Protein AF-A0A8I2Z795-F1 (afdb_monomer_lite)

pLDDT: mean 83.1, std 12.92, range [47.19, 97.38]

Organism: Verticillium longisporum (NCBI:txid100787)

Foldseek 3Di:
DDDPDPQDPVNVVVVVVVVVVCVVVVVLLCCQQPVVVVDDPPDPVVVVHPDNVVNVVVVVVVVVVVCVVVVVVVVVVVVVVVVVVVVVVVVVVVVVD

Secondary structure (DSSP, 8-state):
----PPPPHHHHHHHHHHHHHHHHHHHHHHIIIIIGGGS-TT-GGGGGS--HHHHHHHHHHHHHHHHHHHHHHHHHHHHHHHHHHHHHHHHHHTT--

Sequence (97 aa):
MSLTKAPSKLDKLVGLAMLVAASVIFTYYTIWTLLIPFVDDDHPLQSLFPARVWAIRIPVILILLASAVVGSFLGTVMIRSNKKKAAKAKAAAKKKA

Radius of gyration: 26.03 Å; chains: 1; bounding box: 66×15×67 Å

Structure (mmCIF, N/CA/C/O backbone):
data_AF-A0A8I2Z795-F1
#
_entry.id   AF-A0A8I2Z795-F1
#
loop_
_atom_site.group_PDB
_atom_site.id
_atom_site.type_symbol
_atom_site.label_atom_id
_atom_site.label_alt_id
_atom_site.label_comp_id
_atom_site.label_asym_id
_atom_site.label_entity_id
_atom_site.label_seq_id
_atom_site.pdbx_PDB_ins_code
_atom_site.Cartn_x
_atom_site.Cartn_y
_atom_site.Cartn_z
_atom_site.occupancy
_atom_site.B_iso_or_equiv
_atom_site.auth_seq_id
_atom_site.auth_comp_id
_atom_site.auth_asym_id
_atom_site.auth_atom_id
_atom_site.pdbx_PDB_model_num
ATOM 1 N N . MET A 1 1 ? 11.905 5.210 35.991 1.00 47.19 1 MET A N 1
ATOM 2 C CA . MET A 1 1 ? 13.109 5.483 35.177 1.00 47.19 1 MET A CA 1
ATOM 3 C C . MET A 1 1 ? 13.379 4.248 34.315 1.00 47.19 1 MET A C 1
ATOM 5 O O . MET A 1 1 ? 14.122 3.365 34.718 1.00 47.19 1 MET A O 1
ATOM 9 N N . SER A 1 2 ? 12.647 4.078 33.212 1.00 48.22 2 SER A N 1
ATOM 10 C CA . SER A 1 2 ? 12.733 2.873 32.372 1.00 48.22 2 SER A CA 1
ATOM 11 C C . SER A 1 2 ? 13.950 2.958 31.454 1.00 48.22 2 SER A C 1
ATOM 13 O O . SER A 1 2 ? 14.063 3.906 30.680 1.00 48.22 2 SER A O 1
ATOM 15 N N . LEU A 1 3 ? 14.843 1.969 31.547 1.00 63.00 3 LEU A N 1
ATOM 16 C CA . LEU A 1 3 ? 16.002 1.815 30.672 1.00 63.00 3 LEU A CA 1
ATOM 17 C C . LEU A 1 3 ? 15.563 1.751 29.202 1.00 63.00 3 LEU A C 1
ATOM 19 O O . LEU A 1 3 ? 15.083 0.721 28.731 1.00 63.00 3 LEU A O 1
ATOM 23 N N . THR A 1 4 ? 15.798 2.819 28.448 1.00 64.69 4 THR A N 1
ATOM 24 C CA . THR A 1 4 ? 15.912 2.745 26.990 1.00 64.69 4 THR A CA 1
ATOM 25 C C . THR A 1 4 ? 17.202 2.003 26.664 1.00 64.69 4 THR A C 1
ATOM 27 O O . THR A 1 4 ? 18.278 2.593 26.579 1.00 64.69 4 THR A O 1
ATOM 30 N N . LYS A 1 5 ? 17.103 0.675 26.550 1.00 68.31 5 LYS A N 1
ATOM 31 C CA . LYS A 1 5 ? 18.177 -0.182 26.044 1.00 68.31 5 LYS A CA 1
ATOM 32 C C . LYS A 1 5 ? 18.575 0.338 24.661 1.00 68.31 5 LYS A C 1
ATOM 34 O O . LYS A 1 5 ? 17.719 0.446 23.785 1.00 68.31 5 LYS A O 1
ATOM 39 N N . ALA A 1 6 ? 19.844 0.703 24.481 1.00 73.62 6 ALA A N 1
ATOM 40 C CA . ALA A 1 6 ? 20.332 1.158 23.184 1.00 73.62 6 ALA A CA 1
ATOM 41 C C . ALA A 1 6 ? 20.042 0.077 22.123 1.00 73.62 6 ALA A C 1
ATOM 43 O O . ALA A 1 6 ? 20.251 -1.107 22.415 1.00 73.62 6 ALA A O 1
ATOM 44 N N . PRO A 1 7 ? 19.565 0.455 20.920 1.00 72.38 7 PRO A N 1
ATOM 45 C CA . PRO A 1 7 ? 19.285 -0.508 19.866 1.00 72.38 7 PRO A CA 1
ATOM 46 C C . PRO A 1 7 ? 20.563 -1.281 19.553 1.00 72.38 7 PRO A C 1
ATOM 48 O O . PRO A 1 7 ? 21.632 -0.696 19.332 1.00 72.38 7 PRO A O 1
ATOM 51 N N . SER A 1 8 ? 20.451 -2.603 19.581 1.00 85.38 8 SER A N 1
ATOM 52 C CA . SER A 1 8 ? 21.550 -3.510 19.291 1.00 85.38 8 SER A CA 1
ATOM 53 C C . SER A 1 8 ? 22.028 -3.318 17.846 1.00 85.38 8 SER A C 1
ATOM 55 O O . SER A 1 8 ? 21.324 -2.765 16.998 1.00 85.38 8 SER A O 1
ATOM 57 N N . LYS A 1 9 ? 23.247 -3.774 17.526 1.00 85.88 9 LYS A N 1
ATOM 58 C CA . LYS A 1 9 ? 23.758 -3.724 16.140 1.00 85.88 9 LYS A CA 1
ATOM 59 C C . LYS A 1 9 ? 22.807 -4.422 15.157 1.00 85.88 9 LYS A C 1
ATOM 61 O O . LYS A 1 9 ? 22.685 -3.972 14.022 1.00 85.88 9 LYS A O 1
ATOM 66 N N . LEU A 1 10 ? 22.116 -5.468 15.615 1.00 90.19 10 LEU A N 1
ATOM 67 C CA . LEU A 1 10 ? 21.111 -6.180 14.834 1.00 90.19 10 LEU A CA 1
ATOM 68 C C . LEU A 1 10 ? 19.888 -5.298 14.550 1.00 90.19 10 LEU A C 1
ATOM 70 O O . LEU A 1 10 ? 19.475 -5.212 13.400 1.00 90.19 10 LEU A O 1
ATOM 74 N N . ASP A 1 11 ? 19.378 -4.573 15.549 1.00 91.19 11 ASP A N 1
ATOM 75 C CA . ASP A 1 11 ? 18.234 -3.662 15.373 1.00 91.19 11 ASP A CA 1
ATOM 76 C C . ASP A 1 11 ? 18.536 -2.573 14.332 1.00 91.19 11 ASP A C 1
ATOM 78 O O . ASP A 1 11 ? 17.703 -2.250 13.485 1.00 91.19 11 ASP A O 1
ATOM 82 N N . LYS A 1 12 ? 19.766 -2.041 14.344 1.00 89.81 12 LYS A N 1
ATOM 83 C CA . LYS A 1 12 ? 20.222 -1.054 13.353 1.00 89.81 12 LYS A CA 1
ATOM 84 C C . LYS A 1 12 ? 20.350 -1.648 11.950 1.00 89.81 12 LYS A C 1
ATOM 86 O O . LYS A 1 12 ? 19.984 -0.987 10.982 1.00 89.81 12 LYS A O 1
ATOM 91 N N . LEU A 1 13 ? 20.852 -2.879 11.834 1.00 95.38 13 LEU A N 1
ATOM 92 C CA . LEU A 1 13 ? 20.977 -3.571 10.551 1.00 95.38 13 LEU A CA 1
ATOM 93 C C . LEU A 1 13 ? 19.605 -3.883 9.946 1.00 95.38 13 LEU A C 1
ATOM 95 O O . LEU A 1 13 ? 19.399 -3.654 8.758 1.00 95.38 13 LEU A O 1
ATOM 99 N N . VAL A 1 14 ? 18.658 -4.350 10.763 1.00 95.31 14 VAL A N 1
ATOM 100 C CA . VAL A 1 14 ? 17.273 -4.586 10.336 1.00 95.31 14 VAL A CA 1
ATOM 101 C C . VAL A 1 14 ? 16.628 -3.277 9.894 1.00 95.31 14 VAL A C 1
ATOM 103 O O . VAL A 1 14 ? 16.046 -3.228 8.815 1.00 95.31 14 VAL A O 1
ATOM 106 N N . GLY A 1 15 ? 16.794 -2.197 10.664 1.00 94.12 15 GLY A N 1
ATOM 107 C CA . GLY A 1 15 ? 16.295 -0.875 10.280 1.00 94.12 15 GLY A CA 1
ATOM 108 C C . GLY A 1 15 ? 16.857 -0.393 8.940 1.00 94.12 15 GLY A C 1
ATOM 109 O O . GLY A 1 15 ? 16.103 0.077 8.090 1.00 94.12 15 GLY A O 1
ATOM 110 N N . LEU A 1 16 ? 18.162 -0.572 8.709 1.00 95.69 16 LEU A N 1
ATOM 111 C CA . LEU A 1 16 ? 18.793 -0.245 7.429 1.00 95.69 16 LEU A CA 1
ATOM 112 C C . LEU A 1 16 ? 18.251 -1.116 6.287 1.00 95.69 16 LEU A C 1
ATOM 114 O O . LEU A 1 16 ? 17.918 -0.590 5.229 1.00 95.69 16 LEU A O 1
ATOM 118 N N . ALA A 1 17 ? 18.121 -2.427 6.498 1.00 96.06 17 ALA A N 1
ATOM 119 C CA . ALA A 1 17 ? 17.575 -3.341 5.499 1.00 96.06 17 ALA A CA 1
ATOM 120 C C . ALA A 1 17 ? 16.129 -2.975 5.131 1.00 96.06 17 ALA A C 1
ATOM 122 O O . ALA A 1 17 ? 15.788 -2.926 3.951 1.00 96.06 17 ALA A O 1
ATOM 123 N N . MET A 1 18 ? 15.300 -2.642 6.126 1.00 96.94 18 MET A N 1
ATOM 124 C CA . MET A 1 18 ? 13.933 -2.164 5.909 1.00 96.94 18 MET A CA 1
ATOM 125 C C . MET A 1 18 ? 13.909 -0.839 5.142 1.00 96.94 18 MET A C 1
ATOM 127 O O . MET A 1 18 ? 13.079 -0.680 4.252 1.00 96.94 18 MET A O 1
ATOM 131 N N . LEU A 1 19 ? 14.824 0.091 5.433 1.00 96.94 19 LEU A N 1
ATOM 132 C CA . LEU A 1 19 ? 14.915 1.372 4.730 1.00 96.94 19 LEU A CA 1
ATOM 133 C C . LEU A 1 19 ? 15.314 1.199 3.260 1.00 96.94 19 LEU A C 1
ATOM 135 O O . LEU A 1 19 ? 14.722 1.827 2.379 1.00 96.94 19 LEU A O 1
ATOM 139 N N . VAL A 1 20 ? 16.295 0.337 2.986 1.00 97.38 20 VAL A N 1
ATOM 140 C CA . VAL A 1 20 ? 16.721 0.024 1.616 1.00 97.38 20 VAL A CA 1
ATOM 141 C C . VAL A 1 20 ? 15.587 -0.667 0.864 1.00 97.38 20 VAL A C 1
ATOM 143 O O . VAL A 1 20 ? 15.236 -0.238 -0.232 1.00 97.38 20 VAL A O 1
ATOM 146 N N . ALA A 1 21 ? 14.953 -1.674 1.470 1.00 97.1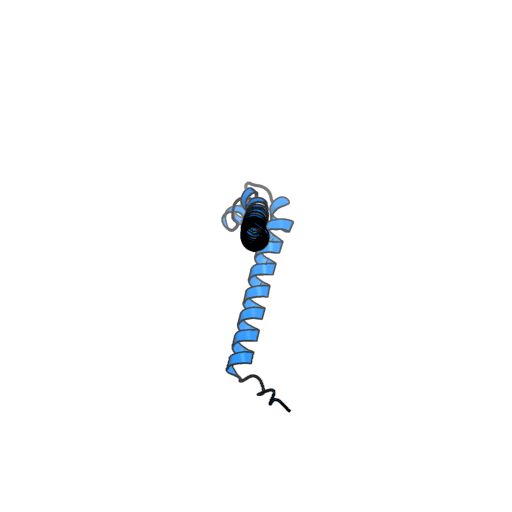9 21 ALA A N 1
ATOM 147 C CA . ALA A 1 21 ? 13.814 -2.362 0.872 1.00 97.19 21 ALA A CA 1
ATOM 148 C C . ALA A 1 21 ? 12.660 -1.393 0.568 1.00 97.19 21 ALA A C 1
ATOM 150 O O . ALA A 1 21 ? 12.135 -1.391 -0.544 1.00 97.19 21 ALA A O 1
ATOM 151 N N . ALA A 1 22 ? 12.308 -0.523 1.519 1.00 96.50 22 ALA A N 1
ATOM 152 C CA . ALA A 1 22 ? 11.280 0.495 1.329 1.00 96.50 22 ALA A CA 1
ATOM 153 C C . ALA A 1 22 ? 11.631 1.447 0.178 1.00 96.50 22 ALA A C 1
ATOM 155 O O . ALA A 1 22 ? 10.781 1.714 -0.667 1.00 96.50 22 ALA A O 1
ATOM 156 N N . SER A 1 23 ? 12.884 1.903 0.100 1.00 97.00 23 SER A N 1
ATOM 157 C CA . SER A 1 23 ? 13.363 2.779 -0.978 1.00 97.00 23 SER A CA 1
ATOM 158 C C . SER A 1 23 ? 13.250 2.120 -2.356 1.00 97.00 23 SER A C 1
ATOM 160 O O . SER A 1 23 ? 12.783 2.750 -3.307 1.00 97.00 23 SER A O 1
ATOM 162 N N . VAL A 1 24 ? 13.625 0.841 -2.470 1.00 96.69 24 VAL A N 1
ATOM 163 C CA . VAL A 1 24 ? 13.523 0.071 -3.721 1.00 96.69 24 VAL A CA 1
ATOM 164 C C . VAL A 1 24 ? 12.063 -0.096 -4.137 1.00 96.69 24 VAL A C 1
ATOM 166 O O . VAL A 1 24 ? 11.711 0.223 -5.272 1.00 96.69 24 VAL A O 1
ATOM 169 N N . ILE A 1 25 ? 11.201 -0.539 -3.216 1.00 94.81 25 ILE A N 1
ATOM 170 C CA . ILE A 1 25 ? 9.771 -0.750 -3.484 1.00 94.81 25 ILE A CA 1
ATOM 171 C C . ILE A 1 25 ? 9.100 0.569 -3.877 1.00 94.81 25 ILE A C 1
ATOM 173 O O . ILE A 1 25 ? 8.353 0.611 -4.853 1.00 94.81 25 ILE A O 1
ATOM 177 N N . PHE A 1 26 ? 9.389 1.653 -3.154 1.00 93.88 26 PHE A N 1
ATOM 178 C CA . PHE A 1 26 ? 8.857 2.981 -3.448 1.00 93.88 26 PHE A CA 1
ATOM 179 C C . PHE A 1 26 ? 9.268 3.453 -4.841 1.00 93.88 26 PHE A C 1
ATOM 181 O O . PHE A 1 26 ? 8.419 3.897 -5.611 1.00 93.88 26 PHE A O 1
ATOM 188 N N . THR A 1 27 ? 10.547 3.315 -5.192 1.00 94.44 27 THR A N 1
ATOM 189 C CA . THR A 1 27 ? 11.052 3.720 -6.510 1.00 94.44 27 THR A CA 1
ATOM 190 C C . THR A 1 27 ? 10.397 2.894 -7.616 1.00 94.44 27 THR A C 1
ATOM 192 O O . THR A 1 27 ? 9.887 3.463 -8.579 1.00 94.44 27 THR A O 1
ATOM 195 N N . TYR A 1 28 ? 10.320 1.569 -7.449 1.00 92.25 28 TYR A N 1
ATOM 196 C CA . TYR A 1 28 ? 9.656 0.676 -8.400 1.00 92.25 28 TYR A CA 1
ATOM 197 C C . TYR A 1 28 ? 8.187 1.062 -8.610 1.00 92.25 28 TYR A C 1
ATOM 199 O O . TYR A 1 28 ? 7.742 1.225 -9.745 1.00 92.25 28 TYR A O 1
ATOM 207 N N . TYR A 1 29 ? 7.445 1.280 -7.521 1.00 91.06 29 TYR A N 1
ATOM 208 C CA . TYR A 1 29 ? 6.035 1.661 -7.588 1.00 91.06 29 TYR A CA 1
ATOM 209 C C . TYR A 1 29 ? 5.843 3.065 -8.180 1.00 91.06 29 TYR A C 1
ATOM 211 O O . TYR A 1 29 ? 4.900 3.297 -8.931 1.00 91.06 29 TYR A O 1
ATOM 219 N N . THR A 1 30 ? 6.752 3.999 -7.900 1.00 90.31 30 THR A N 1
ATOM 220 C CA . THR A 1 30 ? 6.724 5.357 -8.465 1.00 90.31 30 THR A CA 1
ATOM 221 C C . THR A 1 30 ? 6.919 5.321 -9.978 1.00 90.31 30 THR A C 1
ATOM 223 O O . THR A 1 30 ? 6.125 5.906 -10.708 1.00 90.31 30 THR A O 1
ATOM 226 N N . ILE A 1 31 ? 7.918 4.581 -10.471 1.00 90.44 31 ILE A N 1
ATOM 227 C CA . ILE A 1 31 ? 8.143 4.397 -11.913 1.00 90.44 31 ILE A CA 1
ATOM 228 C C . ILE A 1 31 ? 6.922 3.730 -12.554 1.00 90.44 31 ILE A C 1
ATOM 230 O O . ILE A 1 31 ? 6.418 4.193 -13.577 1.00 90.44 31 ILE A O 1
ATOM 234 N N . TRP A 1 32 ? 6.413 2.672 -11.926 1.00 88.38 32 TRP A N 1
ATOM 235 C CA . TRP A 1 32 ? 5.284 1.912 -12.442 1.00 88.38 32 TRP A CA 1
ATOM 236 C C . TRP A 1 32 ? 3.990 2.734 -12.540 1.00 88.38 32 TRP A C 1
ATOM 238 O O . TRP A 1 32 ? 3.258 2.625 -13.522 1.00 88.38 32 TRP A O 1
ATOM 248 N N . THR A 1 33 ? 3.704 3.576 -11.546 1.00 87.06 33 THR A N 1
ATOM 249 C CA . THR A 1 33 ? 2.454 4.349 -11.492 1.00 87.06 33 THR A CA 1
ATOM 250 C C . THR A 1 33 ? 2.531 5.706 -12.178 1.00 87.06 33 THR A C 1
ATOM 252 O O . THR A 1 33 ? 1.528 6.133 -12.745 1.00 87.06 33 THR A O 1
ATOM 255 N N . LEU A 1 34 ? 3.691 6.372 -12.153 1.00 87.75 34 LEU A N 1
ATOM 256 C CA . LEU A 1 34 ? 3.846 7.725 -12.688 1.00 87.75 34 LEU A CA 1
ATOM 257 C C . LEU A 1 34 ? 4.569 7.775 -14.033 1.00 87.75 34 LEU A C 1
ATOM 259 O O . LEU A 1 34 ? 4.218 8.622 -14.838 1.00 87.75 34 LEU A O 1
ATOM 263 N N . LEU A 1 35 ? 5.559 6.915 -14.300 1.00 85.38 35 LEU A N 1
ATOM 264 C CA . LEU A 1 35 ? 6.366 7.014 -15.530 1.00 85.38 35 LEU A CA 1
ATOM 265 C C . LEU A 1 35 ? 5.859 6.107 -16.656 1.00 85.38 35 LEU A C 1
ATOM 267 O O . LEU A 1 35 ? 5.698 6.562 -17.784 1.00 85.38 35 LEU A O 1
ATOM 271 N N . ILE A 1 36 ? 5.542 4.844 -16.355 1.00 85.69 36 ILE A N 1
ATOM 272 C CA . ILE A 1 36 ? 5.013 3.877 -17.331 1.00 85.69 36 ILE A CA 1
ATOM 273 C C . ILE A 1 36 ? 3.721 4.306 -18.064 1.00 85.69 36 ILE A C 1
ATOM 275 O O . ILE A 1 36 ? 3.573 3.889 -19.212 1.00 85.69 36 ILE A O 1
ATOM 279 N N . PRO A 1 37 ? 2.773 5.117 -17.530 1.00 82.50 37 PRO A N 1
ATOM 280 C CA . PRO A 1 37 ? 1.670 5.682 -18.336 1.00 82.50 37 PRO A CA 1
ATOM 281 C C . PRO A 1 37 ? 2.086 6.539 -19.530 1.00 82.50 37 PRO A C 1
ATOM 283 O O . PRO A 1 37 ? 1.270 6.713 -20.427 1.00 82.50 37 PRO A O 1
ATOM 286 N N . PHE A 1 38 ? 3.318 7.044 -19.562 1.00 83.44 38 PHE A N 1
ATOM 287 C CA . PHE A 1 38 ? 3.816 7.882 -20.653 1.00 83.44 38 PHE A CA 1
ATOM 288 C C . PHE A 1 38 ? 4.703 7.124 -21.651 1.00 83.44 38 PHE A C 1
ATOM 290 O O . PHE A 1 38 ? 5.214 7.732 -22.586 1.00 83.44 38 PHE A O 1
ATOM 297 N N . VAL A 1 39 ? 4.914 5.820 -21.445 1.00 82.00 39 VAL A N 1
ATOM 298 C CA . VAL A 1 39 ? 5.687 4.954 -22.345 1.00 82.00 39 VAL A CA 1
ATOM 299 C C . VAL A 1 39 ? 4.723 4.182 -23.238 1.00 82.00 39 VAL A C 1
ATOM 301 O O . VAL A 1 39 ? 3.732 3.644 -22.741 1.00 82.00 39 VAL A O 1
ATOM 304 N N . ASP A 1 40 ? 5.042 4.093 -24.528 1.00 82.25 40 ASP A N 1
ATOM 305 C CA . ASP A 1 40 ? 4.231 3.377 -25.513 1.00 82.25 40 ASP A CA 1
ATOM 306 C C . ASP A 1 40 ? 4.002 1.909 -25.129 1.00 82.25 40 ASP A C 1
ATOM 308 O O . ASP A 1 40 ? 4.852 1.249 -24.517 1.00 82.25 40 ASP A O 1
ATOM 312 N N . ASP A 1 41 ? 2.830 1.393 -25.499 1.00 75.25 41 ASP A N 1
ATOM 313 C CA . ASP A 1 41 ? 2.393 0.030 -25.178 1.00 75.25 41 ASP A CA 1
ATOM 314 C C . ASP A 1 41 ? 3.217 -1.060 -25.882 1.00 75.25 41 ASP A C 1
ATOM 316 O O . ASP A 1 41 ? 3.360 -2.158 -25.347 1.00 75.25 41 ASP A O 1
ATOM 320 N N . ASP A 1 42 ? 3.874 -0.727 -26.995 1.00 78.75 42 ASP A N 1
ATOM 321 C CA . ASP A 1 42 ? 4.718 -1.652 -27.760 1.00 78.75 42 ASP A CA 1
ATOM 322 C C . ASP A 1 42 ? 6.167 -1.749 -27.241 1.00 78.75 42 ASP A C 1
ATOM 324 O O . ASP A 1 42 ? 6.979 -2.515 -27.768 1.00 78.75 42 ASP A O 1
ATOM 328 N N . HIS A 1 43 ? 6.535 -0.990 -26.199 1.00 78.25 43 HIS A N 1
ATOM 329 C CA . HIS A 1 43 ? 7.905 -1.005 -25.691 1.00 78.25 43 HIS A CA 1
ATOM 330 C C . HIS A 1 43 ? 8.171 -2.274 -24.857 1.00 78.25 43 HIS A C 1
ATOM 332 O O . HIS A 1 43 ? 7.458 -2.529 -23.882 1.00 78.25 43 HIS A O 1
ATOM 338 N N . PRO A 1 44 ? 9.279 -3.013 -25.080 1.00 79.56 44 PRO A N 1
ATOM 339 C CA . PRO A 1 44 ? 9.617 -4.217 -24.305 1.00 79.56 44 PRO A CA 1
ATOM 340 C C . PRO A 1 44 ? 9.780 -3.974 -22.795 1.00 79.56 44 PRO A C 1
ATOM 342 O O . PRO A 1 44 ? 9.748 -4.918 -22.009 1.00 79.56 44 PRO A O 1
ATOM 345 N N . LEU A 1 45 ? 9.908 -2.712 -22.368 1.00 78.81 45 LEU A N 1
ATOM 346 C CA . LEU A 1 45 ? 10.004 -2.338 -20.958 1.00 78.81 45 LEU A CA 1
ATOM 347 C C . LEU A 1 45 ? 8.677 -2.563 -20.232 1.00 78.81 45 LEU A C 1
ATOM 349 O O . LEU A 1 45 ? 8.706 -2.857 -19.042 1.00 78.81 45 LEU A O 1
ATOM 353 N N . GLN A 1 46 ? 7.536 -2.509 -20.931 1.00 79.81 46 GLN A N 1
ATOM 354 C CA . GLN A 1 46 ? 6.230 -2.796 -20.335 1.00 79.81 46 GLN A CA 1
ATOM 355 C C . GLN A 1 46 ? 6.126 -4.237 -19.819 1.00 79.81 46 GLN A C 1
ATOM 357 O O . GLN A 1 46 ? 5.403 -4.476 -18.861 1.00 79.81 46 GLN A O 1
ATOM 362 N N . SER A 1 47 ? 6.897 -5.185 -20.366 1.00 79.69 47 SER A N 1
ATOM 363 C CA . SER A 1 47 ? 6.914 -6.576 -19.882 1.00 79.69 47 SER A CA 1
ATOM 364 C C . SER A 1 47 ? 7.515 -6.741 -18.477 1.00 79.69 47 SER A C 1
ATOM 366 O O . SER A 1 47 ? 7.220 -7.718 -17.790 1.00 79.69 47 SER A O 1
ATOM 368 N N . LEU A 1 48 ? 8.332 -5.778 -18.028 1.00 83.50 48 LEU A N 1
ATOM 369 C CA . LEU A 1 48 ? 8.943 -5.762 -16.692 1.00 83.50 48 LEU A CA 1
ATOM 370 C C . LEU A 1 48 ? 8.002 -5.202 -15.614 1.00 83.50 48 LEU A C 1
ATOM 372 O O . LEU A 1 48 ? 8.305 -5.286 -14.418 1.00 83.50 48 LEU A O 1
ATOM 376 N 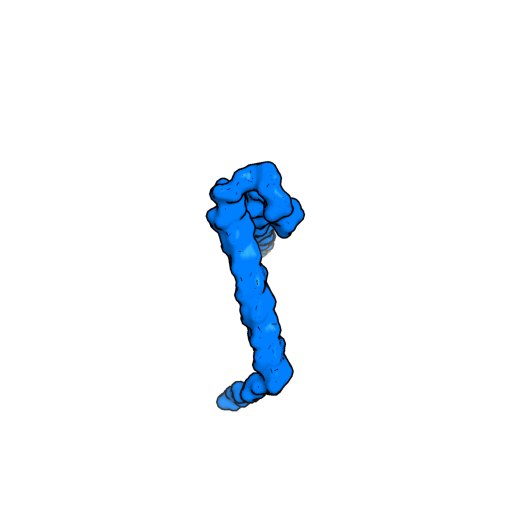N . PHE A 1 49 ? 6.874 -4.620 -16.025 1.00 81.81 49 PHE A N 1
ATOM 377 C CA . PHE A 1 49 ? 5.896 -4.004 -15.142 1.00 81.81 49 PHE A CA 1
ATOM 378 C C . PHE A 1 49 ? 4.539 -4.703 -15.271 1.00 81.81 49 PHE A C 1
ATOM 380 O O . PHE A 1 49 ? 4.122 -5.067 -16.369 1.00 81.81 49 PHE A O 1
ATOM 387 N N . PRO A 1 50 ? 3.791 -4.887 -14.171 1.00 82.75 50 PRO A N 1
ATOM 388 C CA . PRO A 1 50 ? 2.434 -5.398 -14.277 1.00 82.75 50 PRO A CA 1
ATOM 389 C C . PRO A 1 50 ? 1.546 -4.440 -15.085 1.00 82.75 50 PRO A C 1
ATOM 391 O O . PRO A 1 50 ? 1.782 -3.230 -15.130 1.00 82.75 50 PRO A O 1
ATOM 394 N N . ALA A 1 51 ? 0.474 -4.965 -15.681 1.00 83.75 51 ALA A N 1
ATOM 395 C CA . ALA A 1 51 ? -0.452 -4.151 -16.464 1.00 83.75 51 ALA A CA 1
ATOM 396 C C . ALA A 1 51 ? -0.984 -2.953 -15.656 1.00 83.75 51 ALA A C 1
ATOM 398 O O . ALA A 1 51 ? -1.325 -3.081 -14.476 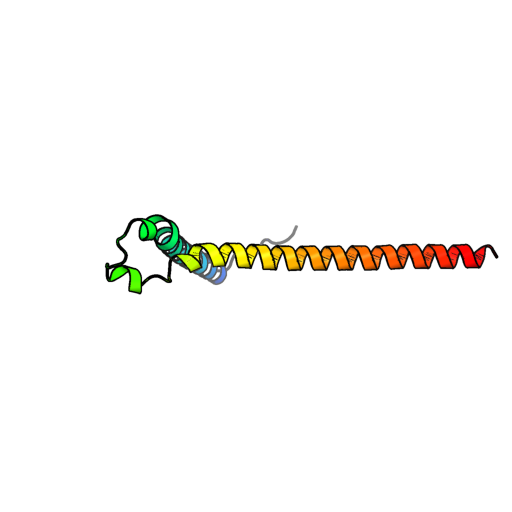1.00 83.75 51 ALA A O 1
ATOM 399 N N . ARG A 1 52 ? -1.129 -1.806 -16.325 1.00 78.88 52 ARG A N 1
ATOM 400 C CA . ARG A 1 52 ? -1.526 -0.503 -15.755 1.00 78.88 52 ARG A CA 1
ATOM 401 C C . ARG A 1 52 ? -2.765 -0.567 -14.852 1.00 78.88 52 ARG A C 1
ATOM 403 O O . ARG A 1 52 ? -2.855 0.126 -13.845 1.00 78.88 52 ARG A O 1
ATOM 410 N N . VAL A 1 53 ? -3.703 -1.459 -15.166 1.00 82.88 53 VAL A N 1
ATOM 411 C CA . VAL A 1 53 ? -4.932 -1.697 -14.391 1.00 82.88 53 VAL A CA 1
ATOM 412 C C . VAL A 1 53 ? -4.640 -2.090 -12.931 1.00 82.88 53 VAL A C 1
ATOM 414 O O . VAL A 1 53 ? -5.395 -1.731 -12.025 1.00 82.88 53 VAL A O 1
ATOM 417 N N . TRP A 1 54 ? -3.539 -2.798 -12.672 1.00 86.56 54 TRP A N 1
ATOM 418 C CA . TRP A 1 54 ? -3.166 -3.228 -11.324 1.00 86.56 54 TRP A CA 1
ATOM 419 C C . TRP A 1 54 ? -2.708 -2.078 -10.426 1.00 86.56 54 TRP A C 1
ATOM 421 O O . TRP A 1 54 ? -2.981 -2.127 -9.226 1.00 86.56 54 TRP A O 1
ATOM 431 N N . ALA A 1 55 ? -2.126 -1.016 -10.993 1.00 85.12 55 ALA A N 1
ATOM 432 C CA . ALA A 1 55 ? -1.736 0.180 -10.244 1.00 85.12 55 ALA A CA 1
ATOM 433 C C . ALA A 1 55 ? -2.932 0.841 -9.534 1.00 85.12 55 ALA A C 1
ATOM 435 O O . ALA A 1 55 ? -2.785 1.393 -8.446 1.00 85.12 55 ALA A O 1
ATOM 436 N N . ILE A 1 56 ? -4.126 0.746 -10.130 1.00 86.56 56 ILE A N 1
ATOM 437 C CA . ILE A 1 56 ? -5.376 1.287 -9.579 1.00 86.56 56 ILE A CA 1
ATOM 438 C C . ILE A 1 56 ? -6.059 0.264 -8.662 1.00 86.56 56 ILE A C 1
ATOM 440 O O . ILE A 1 56 ? -6.570 0.615 -7.599 1.00 86.56 56 ILE A O 1
ATOM 444 N N . ARG A 1 57 ? -6.062 -1.021 -9.043 1.00 89.06 57 ARG A N 1
ATOM 445 C CA . ARG A 1 57 ? -6.738 -2.075 -8.266 1.00 89.06 57 ARG A CA 1
ATOM 446 C C . ARG A 1 57 ? -6.125 -2.285 -6.884 1.00 89.06 57 ARG A C 1
ATOM 448 O O . ARG A 1 57 ? -6.878 -2.514 -5.942 1.00 89.06 57 ARG A O 1
ATOM 455 N N . ILE A 1 58 ? -4.799 -2.197 -6.748 1.00 90.38 58 ILE A N 1
ATOM 456 C CA . ILE A 1 58 ? -4.116 -2.420 -5.464 1.00 90.38 58 ILE A CA 1
ATOM 457 C C . ILE A 1 58 ? -4.618 -1.438 -4.382 1.00 90.38 58 ILE A C 1
ATOM 459 O O . ILE A 1 58 ? -5.130 -1.915 -3.365 1.00 90.38 58 ILE A O 1
ATOM 463 N N . PRO A 1 59 ? -4.575 -0.101 -4.579 1.00 88.31 59 PRO A N 1
ATOM 464 C CA . PRO A 1 59 ? -5.134 0.853 -3.620 1.00 88.31 59 PRO A CA 1
ATOM 465 C C . PRO A 1 59 ? -6.617 0.621 -3.310 1.00 88.31 59 PRO A C 1
ATOM 467 O O . PRO A 1 59 ? -7.020 0.678 -2.149 1.00 88.31 59 PRO A O 1
ATOM 470 N N . VAL A 1 60 ? -7.431 0.320 -4.326 1.00 93.69 60 VAL A N 1
ATOM 471 C CA . VAL A 1 60 ? -8.877 0.103 -4.150 1.00 93.69 60 VAL A CA 1
ATOM 472 C C . VAL A 1 60 ? -9.150 -1.113 -3.266 1.00 93.69 60 VAL A C 1
ATOM 474 O O . VAL A 1 60 ? -9.934 -1.019 -2.324 1.00 93.69 60 VAL A O 1
ATOM 477 N N . ILE A 1 61 ? -8.478 -2.240 -3.518 1.00 93.94 61 ILE A N 1
ATOM 478 C CA . ILE A 1 61 ? -8.623 -3.456 -2.706 1.00 93.94 61 ILE A CA 1
ATOM 479 C C . ILE A 1 61 ? -8.187 -3.190 -1.262 1.00 93.94 61 ILE A C 1
ATOM 481 O O . ILE A 1 61 ? -8.886 -3.598 -0.337 1.00 93.94 61 ILE A O 1
ATOM 485 N N . LEU A 1 62 ? -7.082 -2.469 -1.051 1.00 93.88 62 LEU A N 1
ATOM 486 C CA . LEU A 1 62 ? -6.614 -2.115 0.293 1.00 93.88 62 LEU A CA 1
ATOM 487 C C . LEU A 1 62 ? -7.644 -1.277 1.060 1.00 93.88 62 LEU A C 1
ATOM 489 O O . LEU A 1 62 ? -7.923 -1.571 2.221 1.00 93.88 62 LEU A O 1
ATOM 493 N N . ILE A 1 63 ? -8.247 -0.276 0.414 1.00 94.94 63 ILE A N 1
ATOM 494 C CA . ILE A 1 63 ? -9.286 0.569 1.024 1.00 94.94 63 ILE A CA 1
ATOM 495 C C . ILE A 1 63 ? -10.547 -0.245 1.324 1.00 94.94 63 ILE A C 1
ATOM 497 O O . ILE A 1 63 ? -11.124 -0.115 2.405 1.00 94.94 63 ILE A O 1
ATOM 501 N N . LEU A 1 64 ? -10.979 -1.106 0.401 1.00 97.06 64 LEU A N 1
ATOM 502 C CA . LEU A 1 64 ? -12.142 -1.970 0.607 1.00 97.06 64 LEU A CA 1
ATOM 503 C C . LEU A 1 64 ? -11.920 -2.951 1.760 1.00 97.06 64 LEU A C 1
ATOM 505 O O . LEU A 1 64 ? -12.790 -3.098 2.612 1.00 97.06 64 LEU A O 1
ATOM 509 N N . LEU A 1 65 ? -10.744 -3.571 1.845 1.00 96.69 65 LEU A N 1
ATOM 510 C CA . LEU A 1 65 ? -10.404 -4.460 2.955 1.00 96.69 65 LEU A CA 1
ATOM 511 C C . LEU A 1 65 ? -10.331 -3.698 4.280 1.00 96.69 65 LEU A C 1
ATOM 513 O O . LEU A 1 65 ? -10.933 -4.125 5.263 1.00 96.69 65 LEU A O 1
ATOM 517 N N . ALA A 1 66 ? -9.648 -2.552 4.312 1.00 95.06 66 ALA A N 1
ATOM 518 C CA . ALA A 1 66 ? -9.543 -1.734 5.517 1.00 95.06 66 ALA A CA 1
ATOM 519 C C . ALA A 1 66 ? -10.922 -1.258 5.998 1.00 95.06 66 ALA A C 1
ATOM 521 O O . ALA A 1 66 ? -11.251 -1.393 7.177 1.00 95.06 66 ALA A O 1
ATOM 522 N N . SER A 1 67 ? -11.761 -0.758 5.088 1.00 96.06 67 SER A N 1
ATOM 523 C CA . SER A 1 67 ? -13.124 -0.325 5.411 1.00 96.06 67 SER A CA 1
ATOM 524 C C . SER A 1 67 ? -14.017 -1.486 5.843 1.00 96.06 67 SER A C 1
ATOM 526 O O . SER A 1 67 ? -14.772 -1.329 6.800 1.00 96.06 67 SER A O 1
ATOM 528 N N . ALA A 1 68 ? -13.892 -2.667 5.232 1.00 95.75 68 ALA A N 1
ATOM 529 C CA . ALA A 1 68 ? -14.610 -3.863 5.665 1.00 95.75 68 ALA A CA 1
ATOM 530 C C . ALA A 1 68 ? -14.208 -4.285 7.085 1.00 95.75 68 ALA A C 1
ATOM 532 O O . ALA A 1 68 ? -15.077 -4.597 7.902 1.00 95.75 68 ALA A O 1
ATOM 533 N N . VAL A 1 69 ? -12.912 -4.247 7.412 1.00 96.25 69 VAL A N 1
ATOM 534 C CA . VAL A 1 69 ? -12.404 -4.555 8.757 1.00 96.25 69 VAL A CA 1
ATOM 535 C C . VAL A 1 69 ? -12.925 -3.546 9.780 1.00 96.25 69 VAL A C 1
ATOM 537 O O . VAL A 1 69 ? -13.492 -3.942 10.800 1.00 96.25 69 VAL A O 1
ATOM 540 N N . VAL A 1 70 ? -12.795 -2.246 9.500 1.00 95.88 70 VAL A N 1
ATOM 541 C CA . VAL A 1 70 ? -13.265 -1.176 10.394 1.00 95.88 70 VAL A CA 1
ATOM 542 C C . VAL A 1 70 ? -14.784 -1.236 10.567 1.00 95.88 70 VAL A C 1
ATOM 544 O O . VAL A 1 70 ? -15.275 -1.209 11.695 1.00 95.88 70 VAL A O 1
ATOM 547 N N . GLY A 1 71 ? -15.534 -1.381 9.474 1.00 94.94 71 GLY A N 1
ATOM 548 C CA . GLY A 1 71 ? -16.992 -1.489 9.487 1.00 94.94 71 GLY A CA 1
ATOM 549 C C . GLY A 1 71 ? -17.477 -2.704 10.277 1.00 94.94 71 GLY A C 1
ATOM 550 O O . GLY A 1 71 ? -18.358 -2.577 11.127 1.00 94.94 71 GLY A O 1
ATOM 551 N N . SER A 1 72 ? -16.848 -3.866 10.077 1.00 95.38 72 SER A N 1
ATOM 552 C CA . SER A 1 72 ? -17.169 -5.091 10.823 1.00 95.38 72 SER A CA 1
ATOM 553 C C . SER A 1 72 ? -16.863 -4.949 12.313 1.00 95.38 72 SER A C 1
ATOM 555 O O . SER A 1 72 ? -17.658 -5.366 13.162 1.00 95.38 72 SER A O 1
ATOM 557 N N . PHE A 1 73 ? -15.735 -4.325 12.654 1.00 94.06 73 PHE A N 1
ATOM 558 C CA . PHE A 1 73 ? -15.355 -4.068 14.039 1.00 94.06 73 PHE A CA 1
ATOM 559 C C . PHE A 1 73 ? -16.354 -3.135 14.734 1.00 94.06 73 PHE A C 1
ATOM 561 O O . PHE A 1 73 ? -16.886 -3.479 15.794 1.00 94.06 73 PHE A O 1
ATOM 568 N N . LEU A 1 74 ? -16.676 -1.997 14.112 1.00 93.31 74 LEU A N 1
ATOM 569 C CA . LEU A 1 74 ? -17.660 -1.048 14.633 1.00 93.31 74 LEU A CA 1
ATOM 570 C C . LEU A 1 74 ? -19.041 -1.692 14.777 1.00 93.31 74 LEU A C 1
ATOM 572 O O . LEU A 1 74 ? -19.649 -1.590 15.843 1.00 93.31 74 LEU A O 1
ATOM 576 N N . GLY A 1 75 ? -19.500 -2.430 13.763 1.00 92.75 75 GLY A N 1
ATOM 577 C CA . GLY A 1 75 ? -20.756 -3.177 13.820 1.00 92.75 75 GLY A CA 1
ATOM 578 C C . GLY A 1 75 ? -20.792 -4.148 15.002 1.00 92.75 75 GLY A C 1
ATOM 579 O O . GLY A 1 75 ? -21.736 -4.140 15.795 1.00 92.75 75 GLY A O 1
ATOM 580 N N . THR A 1 76 ? -19.721 -4.919 15.202 1.00 91.31 76 THR A N 1
ATOM 581 C CA . THR A 1 76 ? -19.603 -5.866 16.323 1.00 91.31 76 THR A CA 1
ATOM 582 C C . THR A 1 76 ? -19.663 -5.158 17.681 1.00 91.31 76 THR A C 1
ATOM 584 O O . THR A 1 76 ? -20.373 -5.605 18.590 1.00 91.31 76 THR A O 1
ATOM 587 N N . VAL A 1 77 ? -18.957 -4.034 17.839 1.00 90.69 77 VAL A N 1
ATOM 588 C CA . VAL A 1 77 ? -18.933 -3.251 19.087 1.00 90.69 77 VAL A CA 1
ATOM 589 C C . VAL A 1 77 ? -20.291 -2.598 19.368 1.00 90.69 77 VAL A C 1
ATOM 591 O O . VAL A 1 77 ? -20.764 -2.625 20.511 1.00 90.69 77 VAL A O 1
ATOM 594 N N . MET A 1 78 ? -20.967 -2.068 18.347 1.00 89.44 78 MET A N 1
ATOM 595 C CA . MET A 1 78 ? -22.308 -1.490 18.478 1.00 89.44 78 MET A CA 1
ATOM 596 C C . MET A 1 78 ? -23.342 -2.551 18.863 1.00 89.44 78 MET A C 1
ATOM 598 O O . MET A 1 78 ? -24.098 -2.357 19.816 1.00 89.44 78 MET A O 1
ATOM 602 N N . ILE A 1 79 ? -23.327 -3.716 18.210 1.00 87.12 79 ILE A N 1
ATOM 603 C CA . ILE A 1 79 ? -24.223 -4.829 18.549 1.00 87.12 79 ILE A CA 1
ATOM 604 C C . ILE A 1 79 ? -23.979 -5.286 19.992 1.00 87.12 79 ILE A C 1
ATOM 606 O O . ILE A 1 79 ? -24.920 -5.427 20.776 1.00 87.12 79 ILE A O 1
ATOM 610 N N . ARG A 1 80 ? -22.718 -5.492 20.388 1.00 78.00 80 ARG A N 1
ATOM 611 C CA . ARG A 1 80 ? -22.379 -5.995 21.728 1.00 78.00 80 ARG A CA 1
ATOM 612 C C . ARG A 1 80 ? -22.710 -4.986 22.830 1.00 78.00 80 ARG A C 1
ATOM 614 O O . ARG A 1 80 ? -23.226 -5.381 23.878 1.00 78.00 80 ARG A O 1
ATOM 621 N N . SER A 1 81 ? -22.462 -3.697 22.601 1.00 73.38 81 SER A N 1
ATOM 622 C CA . SER A 1 81 ? -22.804 -2.632 23.553 1.00 73.38 81 SER A CA 1
ATOM 623 C C . SER A 1 81 ? -24.319 -2.441 23.686 1.00 73.38 81 SER A C 1
ATOM 625 O O . SER A 1 81 ? -24.816 -2.313 24.810 1.00 73.38 81 SER A O 1
ATOM 627 N N . ASN A 1 82 ? -25.072 -2.531 22.584 1.00 72.00 82 ASN A N 1
ATOM 628 C CA . ASN A 1 82 ? -26.529 -2.426 22.614 1.00 72.00 82 ASN A CA 1
ATOM 629 C C . ASN A 1 82 ? -27.187 -3.645 23.285 1.00 72.00 82 ASN A C 1
ATOM 631 O O . ASN A 1 82 ? -28.068 -3.480 24.127 1.00 72.00 82 ASN A O 1
ATOM 635 N N . LYS A 1 83 ? -26.696 -4.870 23.030 1.00 71.00 83 LYS A N 1
ATOM 636 C CA . LYS A 1 83 ? -27.156 -6.083 23.741 1.00 71.00 83 LYS A CA 1
ATOM 637 C C . LYS A 1 83 ? -26.938 -5.976 25.253 1.00 71.00 83 LYS A C 1
ATOM 639 O O . LYS A 1 83 ? -27.807 -6.378 26.024 1.00 71.00 83 LYS A O 1
ATOM 644 N N . LYS A 1 84 ? -25.817 -5.392 25.693 1.00 63.47 84 LYS A N 1
ATOM 645 C CA . LYS A 1 84 ? -25.518 -5.187 27.122 1.00 63.47 84 LYS A CA 1
ATOM 646 C C . LYS A 1 84 ? -26.457 -4.156 27.765 1.00 63.47 84 LYS A C 1
ATOM 648 O O . LYS A 1 84 ? -26.918 -4.375 28.885 1.00 63.47 84 LYS A O 1
ATOM 653 N N . LYS A 1 85 ? -26.780 -3.065 27.057 1.00 64.25 85 LYS A N 1
ATOM 654 C CA . LYS A 1 85 ? -27.765 -2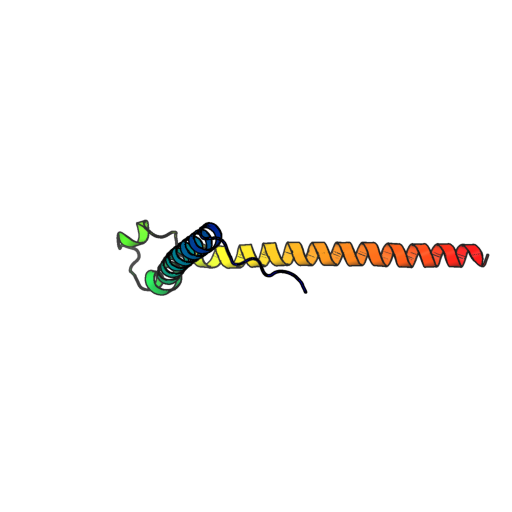.059 27.502 1.00 64.25 85 LYS A CA 1
ATOM 655 C C . LYS A 1 85 ? -29.182 -2.638 27.569 1.00 64.25 85 LYS A C 1
ATOM 657 O O . LYS A 1 85 ? -29.844 -2.487 28.592 1.00 64.25 85 LYS A O 1
ATOM 662 N N . ALA A 1 86 ? -29.607 -3.372 26.542 1.00 65.12 86 ALA A N 1
ATOM 663 C CA . ALA A 1 86 ? -30.919 -4.014 26.493 1.00 65.12 86 ALA A CA 1
ATOM 664 C C . ALA A 1 86 ? -31.094 -5.087 27.585 1.00 65.12 86 ALA A C 1
ATOM 666 O O . ALA A 1 86 ? -32.147 -5.160 28.214 1.00 65.12 86 ALA A O 1
ATOM 667 N N . ALA A 1 87 ? -30.057 -5.883 27.868 1.00 67.62 87 ALA A N 1
ATOM 668 C CA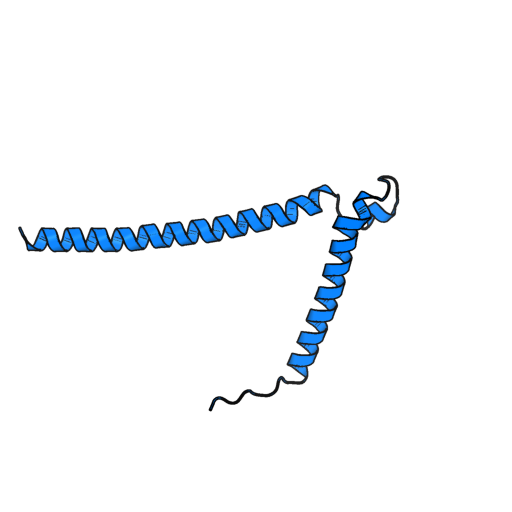 . ALA A 1 87 ? -30.086 -6.868 28.951 1.00 67.62 87 ALA A CA 1
ATOM 669 C C . ALA A 1 87 ? -30.183 -6.209 30.338 1.00 67.62 87 ALA A C 1
ATOM 671 O O . ALA A 1 87 ? -30.967 -6.658 31.172 1.00 67.62 87 ALA A O 1
ATOM 672 N N . LYS A 1 88 ? -29.452 -5.107 30.576 1.00 63.19 88 LYS A N 1
ATOM 673 C CA . LYS A 1 88 ? -29.578 -4.318 31.815 1.00 63.19 88 LYS A CA 1
ATOM 674 C C . LYS A 1 88 ? -30.966 -3.690 31.965 1.00 63.19 88 LYS A C 1
ATOM 676 O O . LYS A 1 88 ? -31.520 -3.733 33.057 1.00 63.19 88 LYS A O 1
ATOM 681 N N . ALA A 1 89 ? -31.537 -3.153 30.886 1.00 67.19 89 ALA A N 1
ATOM 682 C CA . ALA A 1 89 ? -32.884 -2.582 30.898 1.00 67.19 89 ALA A CA 1
ATOM 683 C C . ALA A 1 89 ? -33.953 -3.647 31.200 1.00 67.19 89 ALA A C 1
ATOM 685 O O . ALA A 1 89 ? -34.813 -3.425 32.049 1.00 67.19 89 ALA A O 1
ATOM 686 N N . LYS A 1 90 ? -33.851 -4.838 30.591 1.00 63.94 90 LYS A N 1
ATOM 687 C CA . LYS A 1 90 ? -34.746 -5.971 30.888 1.00 63.94 90 LYS A CA 1
ATOM 688 C C . LYS A 1 90 ? -34.595 -6.479 32.327 1.00 63.94 90 LYS A C 1
ATOM 690 O O . LYS A 1 90 ? -35.599 -6.760 32.972 1.00 63.94 90 LYS A O 1
ATOM 695 N N . ALA A 1 91 ? -33.372 -6.556 32.854 1.00 66.38 91 ALA A N 1
ATOM 696 C CA . ALA A 1 91 ? -33.133 -6.951 34.244 1.00 66.38 91 ALA A CA 1
ATOM 697 C C . ALA A 1 91 ? -33.658 -5.913 35.256 1.00 66.38 91 ALA A C 1
ATOM 699 O O . ALA A 1 91 ? -34.174 -6.293 36.302 1.00 66.38 91 ALA A O 1
ATOM 700 N N . ALA A 1 92 ? -33.572 -4.616 34.940 1.00 65.06 92 ALA A N 1
ATOM 701 C CA . ALA A 1 92 ? -34.127 -3.547 35.770 1.00 65.06 92 ALA A CA 1
ATOM 702 C C . ALA A 1 92 ? -35.665 -3.503 35.728 1.00 65.06 92 ALA A C 1
ATOM 704 O O . ALA A 1 92 ? -36.289 -3.271 36.759 1.00 65.06 92 ALA A O 1
ATOM 705 N N . ALA A 1 93 ? -36.276 -3.776 34.569 1.00 62.81 93 ALA A N 1
ATOM 706 C CA . ALA A 1 93 ? -37.730 -3.880 34.428 1.00 62.81 93 ALA A CA 1
ATOM 707 C C . ALA A 1 93 ? -38.298 -5.086 35.194 1.00 62.81 93 ALA A C 1
ATOM 709 O O . ALA A 1 93 ? -39.304 -4.955 35.880 1.00 62.81 93 ALA A O 1
ATOM 710 N N . LYS A 1 94 ? -37.604 -6.234 35.168 1.00 58.53 94 LYS A N 1
ATOM 711 C CA . LYS A 1 94 ? -38.000 -7.439 35.920 1.00 58.53 94 LYS A CA 1
ATOM 712 C C . LYS A 1 94 ? -37.861 -7.292 37.444 1.00 58.53 94 LYS A C 1
ATOM 714 O O . LYS A 1 94 ? -38.408 -8.099 38.173 1.00 58.53 94 LYS A O 1
ATOM 719 N N . LYS A 1 95 ? -37.114 -6.292 37.928 1.00 58.81 95 LYS A N 1
ATOM 720 C CA . LYS A 1 95 ? -36.945 -6.005 39.365 1.00 58.81 95 LYS A CA 1
ATOM 721 C C . LYS A 1 95 ? -37.984 -5.015 39.915 1.00 58.81 95 LYS A C 1
ATOM 723 O O . LYS A 1 95 ? -37.973 -4.753 41.112 1.00 58.81 95 LYS A O 1
ATOM 728 N N . LYS A 1 96 ? -38.799 -4.412 39.038 1.00 54.50 96 LYS A N 1
ATOM 729 C CA . LYS A 1 96 ? -39.860 -3.443 39.370 1.00 54.50 96 LYS A CA 1
ATOM 730 C C . LYS A 1 96 ? -41.281 -4.016 39.234 1.00 54.50 96 LYS A C 1
ATOM 732 O O . LYS A 1 96 ? -42.222 -3.302 39.564 1.00 54.50 96 LYS A O 1
ATOM 737 N N . ALA A 1 97 ? -41.416 -5.240 38.729 1.00 51.16 97 ALA A N 1
ATOM 738 C CA . ALA A 1 97 ? -42.645 -6.034 38.724 1.00 51.16 97 ALA A CA 1
ATOM 739 C C . ALA A 1 97 ? -42.540 -7.102 39.815 1.00 51.16 97 ALA A C 1
ATOM 741 O O . ALA A 1 97 ? -43.591 -7.446 40.388 1.00 51.16 97 ALA A O 1
#

InterPro domains:
  IPR009914 Dolichol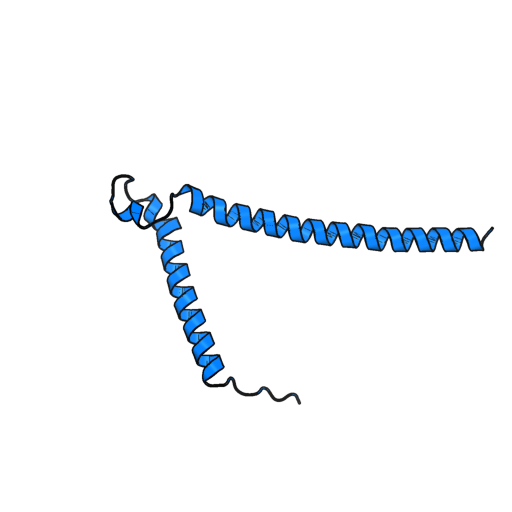 phosphate-mannose biosynthesis regulatory [PF07297] (11-84)
  IPR009914 Dolichol phosphate-mannose biosynthesis regulatory [PTHR15039] (8-87)